Protein AF-A0A2S7L2X5-F1 (afdb_monomer)

Radius of gyration: 30.77 Å; Cα contacts (8 Å, |Δi|>4): 37; chains: 1; bounding box: 92×18×74 Å

Foldseek 3Di:
DVVVVVVVVVVVVVVVVVVVVVVVVLVVVCVVCVVLVHDSVRWDDFDCVDPFGNPPGDPVSVVVSVVVVVVVVVVVVVVVVVVVVVVVVVVPDPPPD

Structure (mmCIF, N/CA/C/O backbone):
data_AF-A0A2S7L2X5-F1
#
_entry.id   AF-A0A2S7L2X5-F1
#
loop_
_atom_site.group_PDB
_atom_site.id
_atom_site.type_symbol
_atom_site.label_atom_id
_atom_site.label_alt_id
_atom_site.label_comp_id
_atom_site.label_asym_id
_atom_site.label_entity_id
_atom_site.label_seq_id
_atom_site.pdbx_PDB_ins_code
_atom_site.Cartn_x
_atom_site.Cartn_y
_atom_site.Cartn_z
_atom_site.occupancy
_atom_site.B_iso_or_equiv
_atom_site.auth_seq_id
_atom_site.auth_comp_id
_atom_site.auth_asym_id
_atom_site.auth_atom_id
_atom_site.pdbx_PDB_model_num
ATOM 1 N N . MET A 1 1 ? -34.255 -12.675 32.735 1.00 71.56 1 MET A N 1
ATOM 2 C CA . MET A 1 1 ? -34.460 -11.337 32.143 1.00 71.56 1 MET A CA 1
ATOM 3 C C . MET A 1 1 ? -33.169 -10.528 32.233 1.00 71.56 1 MET A C 1
ATOM 5 O O . MET A 1 1 ? -32.482 -10.477 31.230 1.00 71.56 1 MET A O 1
ATOM 9 N N . LEU A 1 2 ? -32.706 -10.139 33.431 1.00 88.88 2 LEU A N 1
ATOM 10 C CA . LEU A 1 2 ? -31.481 -9.333 33.638 1.00 88.88 2 LEU A CA 1
ATOM 11 C C . LEU A 1 2 ? -30.188 -9.841 32.952 1.00 88.88 2 LEU A C 1
ATOM 13 O O . LEU A 1 2 ? -29.386 -9.052 32.458 1.00 88.88 2 LEU A O 1
ATOM 17 N N . ALA A 1 3 ? -29.967 -11.161 32.930 1.00 95.00 3 ALA A N 1
ATOM 18 C CA . ALA A 1 3 ? -28.787 -11.758 32.295 1.00 95.00 3 ALA A CA 1
ATOM 19 C C . ALA A 1 3 ? -28.819 -11.633 30.763 1.00 95.00 3 ALA A C 1
ATOM 21 O O . ALA A 1 3 ? -27.792 -11.363 30.147 1.00 95.00 3 ALA A O 1
ATOM 22 N N . LEU A 1 4 ? -30.007 -11.770 30.166 1.00 96.69 4 LEU A N 1
ATOM 23 C CA . LEU A 1 4 ? -30.196 -11.600 28.729 1.00 96.69 4 LEU A CA 1
ATOM 24 C C . LEU A 1 4 ? -30.042 -10.126 28.341 1.00 96.69 4 LEU A C 1
ATOM 26 O O . LEU A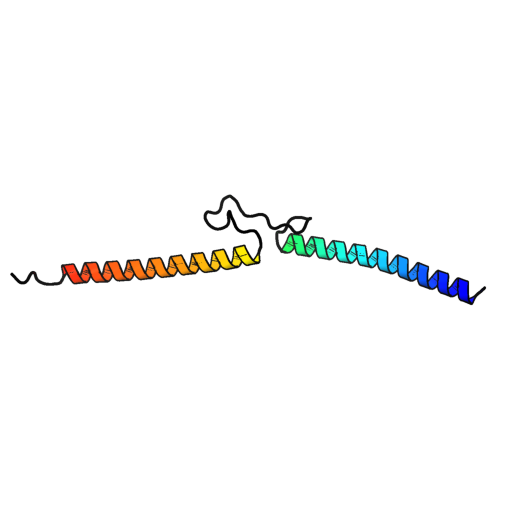 1 4 ? -29.347 -9.830 27.377 1.00 96.69 4 LEU A O 1
ATOM 30 N N . ASP A 1 5 ? -30.603 -9.209 29.133 1.00 96.94 5 ASP A N 1
ATOM 31 C CA . ASP A 1 5 ? -30.459 -7.763 28.913 1.00 96.94 5 ASP A CA 1
ATOM 32 C C . ASP A 1 5 ? -28.985 -7.332 28.970 1.00 96.94 5 ASP A C 1
ATOM 34 O O . ASP A 1 5 ? -28.512 -6.548 28.146 1.00 96.94 5 ASP A O 1
ATOM 38 N N . THR A 1 6 ? -28.228 -7.916 29.904 1.00 97.25 6 THR A N 1
ATOM 39 C CA . THR A 1 6 ? -26.781 -7.698 30.025 1.00 97.25 6 THR A CA 1
ATOM 40 C C . THR A 1 6 ? -26.041 -8.204 28.789 1.00 97.25 6 THR A C 1
ATOM 42 O O . THR A 1 6 ? -25.240 -7.471 28.215 1.00 97.25 6 THR A O 1
ATOM 45 N N . GLN A 1 7 ? -26.334 -9.426 28.334 1.00 97.75 7 GLN A N 1
ATOM 46 C CA . GLN A 1 7 ? -25.727 -9.987 27.122 1.00 97.75 7 GLN A CA 1
ATOM 47 C C . GLN A 1 7 ? -26.065 -9.168 25.871 1.00 97.75 7 GLN A C 1
ATOM 49 O O . GLN A 1 7 ? -25.189 -8.922 25.046 1.00 97.75 7 GLN A O 1
ATOM 54 N N . ILE A 1 8 ? -27.312 -8.707 25.741 1.00 97.56 8 ILE A N 1
ATOM 55 C CA . ILE A 1 8 ? -27.747 -7.844 24.637 1.00 97.56 8 ILE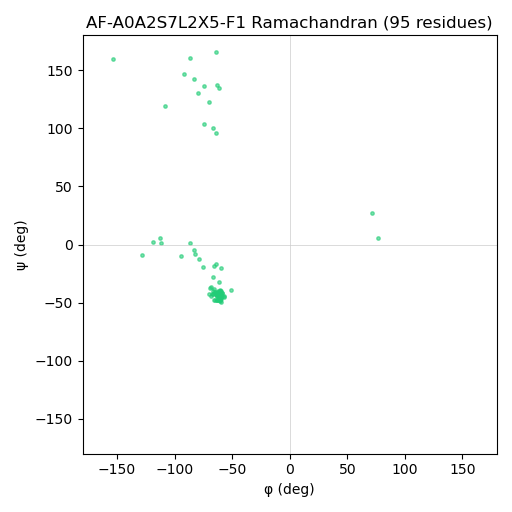 A CA 1
ATOM 56 C C . ILE A 1 8 ? -26.949 -6.543 24.639 1.00 97.56 8 ILE A C 1
ATOM 58 O O . ILE A 1 8 ? -26.440 -6.138 23.593 1.00 97.56 8 ILE A O 1
ATOM 62 N N . LYS A 1 9 ? -26.795 -5.907 25.805 1.00 97.25 9 LYS A N 1
ATOM 63 C CA . LYS A 1 9 ? -25.989 -4.692 25.928 1.00 97.25 9 LYS A CA 1
ATOM 64 C C . LYS A 1 9 ? -24.534 -4.945 25.540 1.00 97.25 9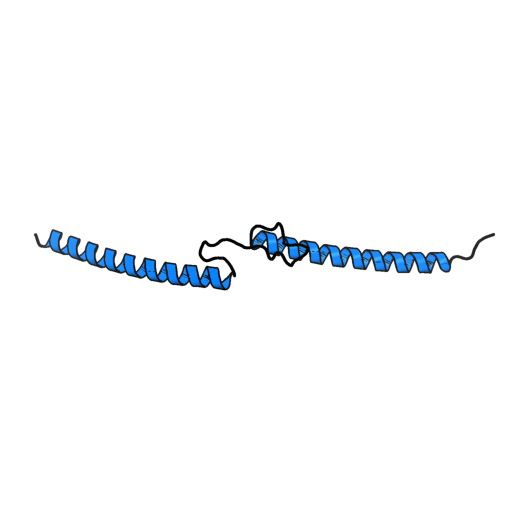 LYS A C 1
ATOM 66 O O . LYS A 1 9 ? -23.999 -4.207 24.722 1.00 97.25 9 LYS A O 1
ATOM 71 N N . THR A 1 10 ? -23.914 -6.004 26.057 1.00 98.31 10 THR A N 1
ATOM 72 C CA . THR A 1 10 ? -22.534 -6.366 25.703 1.00 98.31 10 THR A CA 1
ATOM 73 C C . THR A 1 10 ? -22.367 -6.580 24.201 1.00 98.31 10 THR A C 1
ATOM 75 O O . THR A 1 10 ? -21.426 -6.055 23.611 1.00 98.31 10 THR A O 1
ATOM 78 N N . ASN A 1 11 ? -23.290 -7.301 23.563 1.00 98.31 11 ASN A N 1
ATOM 79 C CA . ASN A 1 11 ? -23.241 -7.526 22.120 1.00 98.31 11 ASN A CA 1
ATOM 80 C C . ASN A 1 11 ? -23.431 -6.221 21.337 1.00 98.31 11 ASN A C 1
ATOM 82 O O . ASN A 1 11 ? -22.756 -6.007 20.335 1.00 98.31 11 ASN A O 1
ATOM 86 N N . THR A 1 12 ? -24.314 -5.337 21.806 1.00 98.69 12 THR A N 1
ATOM 87 C CA . THR A 1 12 ? -24.554 -4.021 21.196 1.00 98.69 12 THR A CA 1
ATOM 88 C C . THR A 1 12 ? -23.299 -3.152 21.259 1.00 98.69 12 THR A C 1
ATOM 90 O O . THR A 1 12 ? -22.877 -2.607 20.240 1.00 98.69 12 THR A O 1
ATOM 93 N N . ASP A 1 13 ? -22.664 -3.082 22.431 1.00 98.56 13 ASP A N 1
ATOM 94 C CA . ASP A 1 13 ? -21.422 -2.338 22.641 1.00 98.56 13 ASP A CA 1
ATOM 95 C C . ASP A 1 13 ? -20.296 -2.908 21.753 1.00 98.56 13 ASP A C 1
ATOM 97 O O . ASP A 1 13 ? -19.606 -2.157 21.065 1.00 98.56 13 ASP A O 1
ATOM 101 N N . ALA A 1 14 ? -20.166 -4.238 21.673 1.00 98.69 14 ALA A N 1
ATOM 102 C CA . ALA A 1 14 ? -19.177 -4.899 20.819 1.00 98.69 14 ALA A CA 1
ATOM 103 C C . ALA A 1 14 ? -19.391 -4.614 19.321 1.00 98.69 14 ALA A C 1
ATOM 105 O O . ALA A 1 14 ? -18.428 -4.380 18.591 1.00 98.69 14 ALA A O 1
ATOM 106 N N . ILE A 1 15 ? -20.643 -4.593 18.850 1.00 98.69 15 ILE A N 1
ATOM 107 C CA . ILE A 1 15 ? -20.972 -4.238 17.461 1.00 98.69 15 ILE A CA 1
ATOM 108 C C . ILE A 1 15 ? -20.568 -2.788 17.167 1.00 98.69 15 ILE A C 1
ATOM 110 O O . ILE A 1 15 ? -19.955 -2.523 16.131 1.00 98.69 15 ILE A O 1
ATOM 114 N N . ALA A 1 16 ? -20.864 -1.858 18.079 1.00 98.69 16 ALA A N 1
ATOM 115 C CA . ALA A 1 16 ? -20.487 -0.454 17.928 1.00 98.69 16 ALA A CA 1
ATOM 116 C C . ALA A 1 16 ? -18.958 -0.265 17.900 1.00 98.69 16 ALA A C 1
ATOM 118 O O . ALA A 1 16 ? -18.433 0.485 17.068 1.00 98.69 16 ALA A O 1
ATOM 119 N N . THR A 1 17 ? -18.229 -0.988 18.757 1.00 98.69 17 THR A N 1
ATOM 120 C CA . THR A 1 17 ? -16.762 -1.017 18.731 1.00 98.69 17 THR A CA 1
ATOM 121 C C . THR A 1 17 ? -16.243 -1.552 17.398 1.00 98.69 17 THR A C 1
ATOM 123 O O . THR A 1 17 ? -15.425 -0.888 16.767 1.00 98.69 17 THR A O 1
ATOM 126 N N . ASN A 1 18 ? -16.761 -2.684 16.915 1.00 98.62 18 ASN A N 1
ATOM 127 C CA . ASN A 1 18 ? -16.330 -3.273 15.644 1.00 98.62 18 ASN A CA 1
ATOM 128 C C . ASN A 1 18 ? -16.569 -2.333 14.451 1.00 98.62 18 ASN A C 1
ATOM 130 O O . ASN A 1 18 ? -15.711 -2.220 13.579 1.00 98.62 18 ASN A O 1
ATOM 134 N N . ALA A 1 19 ? -17.699 -1.620 14.417 1.00 98.69 19 ALA A N 1
ATOM 135 C CA . A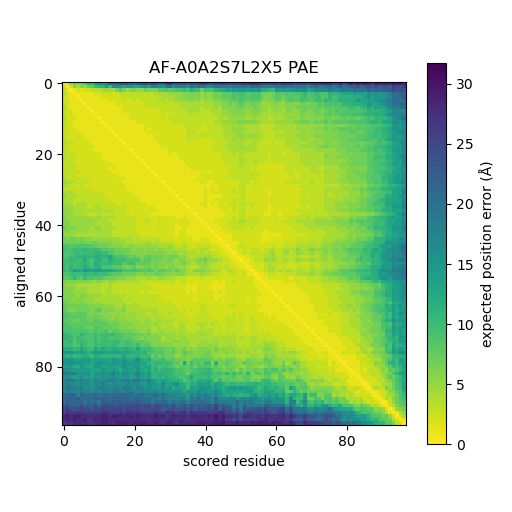LA A 1 19 ? -17.982 -0.633 13.372 1.00 98.69 19 ALA A CA 1
ATOM 136 C C . ALA A 1 19 ? -16.953 0.514 13.359 1.00 98.69 19 ALA A C 1
ATOM 138 O O . ALA A 1 19 ? -16.481 0.932 12.297 1.00 98.69 19 ALA A O 1
ATOM 139 N N . THR A 1 20 ? -16.562 0.983 14.546 1.00 98.62 20 THR A N 1
ATOM 140 C CA . THR A 1 20 ? -15.519 2.005 14.700 1.00 98.62 20 THR A CA 1
ATOM 141 C C . THR A 1 20 ? -14.164 1.470 14.238 1.00 98.62 20 THR A C 1
ATOM 143 O O . THR A 1 20 ? -13.505 2.105 13.417 1.00 98.62 20 THR A O 1
ATOM 146 N N . SER A 1 21 ? -13.777 0.269 14.682 1.00 98.75 21 SER A N 1
ATOM 147 C CA . SER A 1 21 ? -12.525 -0.376 14.275 1.00 98.75 21 SER A CA 1
ATOM 148 C C . SER A 1 21 ? -12.436 -0.585 12.765 1.00 98.75 21 SER A C 1
ATOM 150 O O . SER A 1 21 ? -11.397 -0.293 12.185 1.00 98.75 21 SER A O 1
ATOM 152 N N . ASN A 1 22 ? -13.518 -1.009 12.107 1.00 98.81 22 ASN A N 1
ATOM 153 C CA . ASN A 1 22 ? -13.545 -1.163 10.649 1.00 98.81 22 ASN A CA 1
ATOM 154 C C . ASN A 1 22 ? -13.285 0.166 9.923 1.00 98.81 22 ASN A C 1
ATOM 156 O O . ASN A 1 22 ? -12.560 0.194 8.933 1.00 98.81 22 ASN A O 1
ATOM 160 N N . THR A 1 23 ? -13.827 1.272 10.438 1.00 98.69 23 THR A N 1
ATOM 161 C CA . THR A 1 23 ? -13.602 2.613 9.872 1.00 98.69 23 THR A CA 1
ATOM 162 C C . THR A 1 23 ? -12.150 3.063 10.051 1.00 98.69 23 THR A C 1
ATOM 164 O O . THR A 1 23 ? -11.539 3.596 9.122 1.00 98.69 23 THR A O 1
ATOM 167 N N . SER A 1 24 ? -11.572 2.819 11.230 1.00 98.62 24 SER A N 1
ATOM 168 C CA . SER A 1 24 ? -10.158 3.104 11.497 1.00 98.62 24 SER A CA 1
ATOM 169 C C . SER A 1 24 ? -9.231 2.266 10.616 1.00 98.62 24 SER A C 1
ATOM 171 O O . SER A 1 24 ? -8.301 2.817 10.036 1.00 98.62 24 SER A O 1
ATOM 173 N N . ILE A 1 25 ? -9.518 0.969 10.458 1.00 98.69 25 ILE A N 1
ATOM 174 C CA . ILE A 1 25 ? -8.754 0.076 9.578 1.00 98.69 25 ILE A CA 1
ATOM 175 C C . ILE A 1 25 ? -8.824 0.572 8.138 1.00 98.69 25 ILE A C 1
ATOM 177 O O . ILE A 1 25 ? -7.786 0.664 7.499 1.00 98.69 25 ILE A O 1
ATOM 181 N N . GLN A 1 26 ? -10.005 0.945 7.633 1.00 98.50 26 GLN A N 1
ATOM 182 C CA . GLN A 1 26 ? -10.121 1.462 6.267 1.00 98.50 26 GLN A CA 1
ATOM 183 C C . GLN A 1 26 ? -9.299 2.743 6.070 1.00 98.50 26 GLN A C 1
ATOM 185 O O . GLN A 1 26 ? -8.596 2.869 5.075 1.00 98.50 26 GLN A O 1
ATOM 190 N N . THR A 1 27 ? -9.312 3.647 7.054 1.00 98.50 27 THR A N 1
ATOM 191 C CA . THR A 1 27 ? -8.488 4.867 7.028 1.00 98.50 27 THR A CA 1
ATOM 192 C C . THR A 1 27 ? -6.993 4.541 6.946 1.00 98.50 27 THR A C 1
ATOM 194 O O . THR A 1 27 ? -6.261 5.157 6.173 1.00 98.50 27 THR A O 1
ATOM 197 N N . GLU A 1 28 ? -6.521 3.566 7.726 1.00 98.62 28 GLU A N 1
ATOM 198 C CA . GLU A 1 28 ? -5.121 3.127 7.697 1.00 98.62 28 GLU A CA 1
ATOM 199 C C . GLU A 1 28 ? -4.762 2.410 6.386 1.00 98.62 28 GLU A C 1
ATOM 201 O O . GLU A 1 28 ? -3.659 2.588 5.859 1.00 98.62 28 GLU A O 1
ATOM 206 N N . LEU A 1 29 ? -5.695 1.635 5.829 1.00 98.56 29 LEU A N 1
ATOM 207 C CA . LEU A 1 29 ? -5.536 0.925 4.561 1.00 98.56 29 LEU A CA 1
ATOM 208 C C . LEU A 1 29 ? -5.388 1.920 3.403 1.00 98.56 29 LEU A C 1
ATOM 210 O O . LEU A 1 29 ? -4.421 1.827 2.646 1.00 98.56 29 LEU A O 1
ATOM 214 N N . ASP A 1 30 ? -6.259 2.930 3.345 1.00 98.50 30 ASP A N 1
ATOM 215 C CA . ASP A 1 30 ? -6.206 4.015 2.359 1.00 98.50 30 ASP A CA 1
ATOM 216 C C . ASP A 1 30 ? -4.901 4.820 2.485 1.00 98.50 30 ASP A C 1
ATOM 218 O O . ASP A 1 30 ? -4.246 5.140 1.485 1.00 98.50 30 ASP A O 1
ATOM 222 N N . ALA A 1 31 ? -4.483 5.121 3.721 1.00 98.62 31 ALA A N 1
ATOM 223 C CA . ALA A 1 31 ? -3.230 5.820 3.994 1.00 98.62 31 ALA A CA 1
ATOM 224 C C . ALA A 1 31 ? -2.011 5.000 3.544 1.00 98.62 31 ALA A C 1
ATOM 226 O O . ALA A 1 31 ? -1.090 5.543 2.932 1.00 98.62 31 ALA A O 1
ATOM 227 N N . THR A 1 32 ? -2.018 3.689 3.793 1.00 98.38 32 THR A N 1
ATOM 228 C CA . THR A 1 32 ? -0.938 2.782 3.385 1.00 98.38 32 THR A CA 1
ATOM 229 C C . THR A 1 32 ? -0.884 2.622 1.866 1.00 98.38 32 THR A C 1
ATOM 231 O O 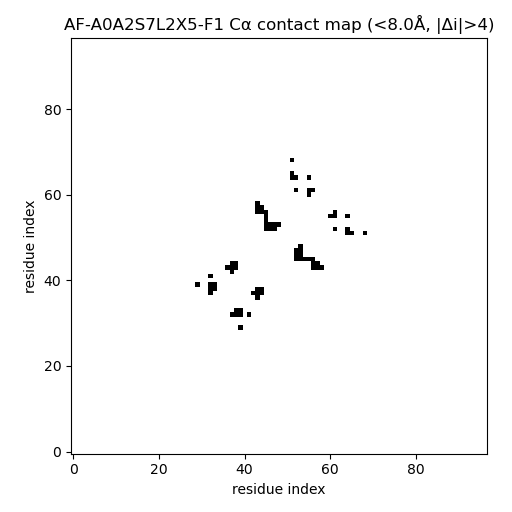. THR A 1 32 ? 0.197 2.714 1.286 1.00 98.38 32 THR A O 1
ATOM 234 N N . GLN A 1 33 ? -2.029 2.438 1.199 1.00 98.56 33 GLN A N 1
ATOM 235 C CA . GLN A 1 33 ? -2.116 2.364 -0.265 1.00 98.56 33 GLN A CA 1
ATOM 236 C C . GLN A 1 33 ? -1.610 3.654 -0.917 1.00 98.56 33 GLN A C 1
ATOM 238 O O . GLN A 1 33 ? -0.762 3.596 -1.808 1.00 98.56 33 GLN A O 1
ATOM 243 N N . THR A 1 34 ? -2.050 4.813 -0.413 1.00 97.75 34 THR A N 1
ATOM 244 C CA . THR A 1 34 ? -1.590 6.129 -0.879 1.00 97.75 34 THR A CA 1
ATOM 245 C C . THR A 1 34 ? -0.087 6.298 -0.661 1.00 97.75 34 THR A C 1
ATOM 247 O O . THR A 1 34 ? 0.629 6.689 -1.581 1.00 97.75 34 THR A O 1
ATOM 250 N N . GLY A 1 35 ? 0.416 5.961 0.532 1.00 98.00 35 GLY A N 1
ATOM 251 C CA . GLY A 1 35 ? 1.842 6.037 0.856 1.00 98.00 35 GLY A CA 1
ATOM 252 C C . GLY A 1 35 ? 2.711 5.124 -0.015 1.00 98.00 35 GLY A C 1
ATOM 253 O O . GLY A 1 35 ? 3.836 5.484 -0.354 1.00 98.00 35 GLY A O 1
ATOM 254 N N . ALA A 1 36 ? 2.180 3.972 -0.429 1.00 97.75 36 ALA A N 1
ATOM 255 C CA . ALA A 1 36 ? 2.834 3.044 -1.348 1.00 97.75 36 ALA A CA 1
ATOM 256 C C . ALA A 1 36 ? 2.679 3.426 -2.836 1.00 97.75 36 ALA A C 1
ATOM 258 O O . ALA A 1 36 ? 3.311 2.804 -3.692 1.00 97.75 36 ALA A O 1
ATOM 259 N N . GLY A 1 37 ? 1.848 4.424 -3.157 1.00 96.75 37 GLY A N 1
ATOM 260 C CA . GLY A 1 37 ? 1.536 4.825 -4.530 1.00 96.75 37 GLY A CA 1
ATOM 261 C C . GLY A 1 37 ? 0.659 3.823 -5.292 1.00 96.75 37 GLY A C 1
ATOM 262 O O . GLY A 1 37 ? 0.767 3.725 -6.515 1.00 96.75 37 GLY A O 1
ATOM 263 N N . LEU A 1 38 ? -0.168 3.050 -4.585 1.00 97.75 38 LEU A N 1
ATOM 264 C CA . LEU A 1 38 ? -1.149 2.135 -5.169 1.00 97.75 38 LEU A CA 1
ATOM 265 C C . LEU A 1 38 ? -2.467 2.860 -5.472 1.00 97.75 38 LEU A C 1
ATOM 267 O O . LEU A 1 38 ? -2.757 3.917 -4.911 1.00 97.75 38 LEU A O 1
ATOM 271 N N . GLY A 1 39 ? -3.278 2.272 -6.352 1.00 96.88 39 GLY A N 1
ATOM 272 C CA . GLY A 1 39 ? -4.679 2.657 -6.506 1.00 96.88 39 GLY A CA 1
ATOM 273 C C . GLY A 1 39 ? -5.491 2.382 -5.236 1.00 96.88 39 GLY A C 1
ATOM 274 O O . GLY A 1 39 ? -5.060 1.639 -4.352 1.00 96.88 39 GLY A O 1
ATOM 275 N N . THR A 1 40 ? -6.694 2.950 -5.157 1.00 95.19 40 THR A N 1
ATOM 276 C CA . THR A 1 40 ? -7.644 2.721 -4.047 1.00 95.19 40 THR A CA 1
ATOM 277 C C . THR A 1 40 ? -8.154 1.277 -3.979 1.00 95.19 40 THR A C 1
ATOM 279 O O . THR A 1 40 ? -8.642 0.820 -2.953 1.00 95.19 40 THR A O 1
ATOM 282 N N . ASP A 1 41 ? -8.021 0.529 -5.070 1.00 95.75 41 ASP A N 1
ATOM 283 C CA . ASP A 1 41 ? -8.254 -0.913 -5.155 1.00 95.75 41 ASP A CA 1
ATOM 284 C C . ASP A 1 41 ? -7.011 -1.742 -4.772 1.00 95.75 41 ASP A C 1
ATOM 286 O O . ASP A 1 41 ? -7.030 -2.971 -4.832 1.00 95.75 41 ASP A O 1
ATOM 290 N N . GLY A 1 42 ? -5.916 -1.082 -4.387 1.00 97.31 42 GLY A N 1
ATOM 291 C CA . GLY A 1 42 ? -4.621 -1.695 -4.115 1.00 97.31 42 GLY A CA 1
ATOM 292 C C . GLY A 1 42 ? -3.830 -2.072 -5.371 1.00 97.31 42 GLY A C 1
ATOM 293 O O . GLY A 1 42 ? -2.767 -2.686 -5.247 1.00 97.31 42 GLY A O 1
ATOM 294 N N . ALA A 1 43 ? -4.301 -1.728 -6.575 1.00 96.88 43 ALA A N 1
ATOM 295 C CA . ALA A 1 43 ? -3.618 -2.090 -7.808 1.00 96.88 43 ALA A CA 1
ATOM 296 C C . ALA A 1 43 ? -2.362 -1.238 -8.034 1.00 96.88 43 ALA A C 1
ATOM 298 O O . ALA A 1 43 ? -2.353 -0.013 -7.893 1.00 96.88 43 ALA A O 1
ATOM 299 N N . TYR A 1 44 ? -1.284 -1.899 -8.450 1.00 97.19 44 TYR A N 1
ATOM 300 C CA . TYR A 1 44 ? -0.102 -1.225 -8.969 1.00 97.19 44 TYR A CA 1
ATOM 301 C C . TYR A 1 44 ? -0.339 -0.813 -10.426 1.00 97.19 44 TYR A C 1
ATOM 303 O O . TYR A 1 44 ? -0.710 -1.645 -11.254 1.00 97.19 44 TYR A O 1
ATOM 311 N N . THR A 1 45 ? -0.052 0.445 -10.760 1.00 95.31 45 THR A N 1
ATOM 312 C CA . THR A 1 45 ? -0.081 0.934 -12.145 1.00 95.31 45 THR A CA 1
ATOM 313 C C . THR A 1 45 ? 1.338 1.190 -12.637 1.00 95.31 45 THR A C 1
ATOM 315 O O . THR A 1 45 ? 2.059 2.029 -12.097 1.00 95.31 45 THR A O 1
ATOM 318 N N . ALA A 1 46 ? 1.743 0.477 -13.688 1.00 95.00 46 ALA A N 1
ATOM 319 C CA . ALA A 1 46 ? 3.035 0.692 -14.325 1.00 95.00 46 ALA A CA 1
ATOM 320 C C . ALA A 1 46 ? 3.131 2.100 -14.927 1.00 95.00 46 ALA A C 1
ATOM 322 O O . ALA A 1 46 ? 2.221 2.568 -15.612 1.00 95.00 46 ALA A O 1
ATOM 323 N N . ASN A 1 47 ? 4.276 2.760 -14.740 1.00 90.81 47 ASN A N 1
ATOM 324 C CA . ASN A 1 47 ? 4.540 4.029 -15.410 1.00 90.81 47 ASN A CA 1
ATOM 325 C C . ASN A 1 47 ? 4.869 3.782 -16.893 1.00 90.81 47 ASN A C 1
ATOM 327 O O . ASN A 1 47 ? 5.986 3.374 -17.240 1.00 90.81 47 ASN A O 1
ATOM 331 N N . GLY A 1 48 ? 3.889 4.063 -17.757 1.00 91.44 48 GLY A N 1
ATOM 332 C CA . GLY A 1 48 ? 3.975 3.878 -19.207 1.00 91.44 48 GLY A CA 1
ATOM 333 C C . GLY A 1 48 ? 5.018 4.749 -19.915 1.00 91.44 48 GLY A C 1
ATOM 334 O O . GLY A 1 48 ? 5.418 4.424 -21.027 1.00 91.44 48 GLY A O 1
ATOM 335 N N . SER A 1 49 ? 5.511 5.811 -19.273 1.00 91.88 49 SER A N 1
ATOM 336 C CA . SER A 1 49 ? 6.558 6.683 -19.825 1.00 91.88 49 SER A CA 1
ATOM 337 C C . SER A 1 49 ? 7.973 6.141 -19.603 1.00 91.88 49 SER A C 1
ATOM 339 O O . SER A 1 49 ? 8.947 6.741 -20.057 1.00 91.88 49 SER A O 1
ATOM 341 N N . THR A 1 50 ? 8.125 5.033 -18.872 1.00 91.00 50 THR A N 1
ATOM 342 C CA . THR A 1 50 ? 9.435 4.421 -18.622 1.00 91.00 50 THR A CA 1
ATOM 343 C C . THR A 1 50 ? 9.765 3.369 -19.677 1.00 91.00 50 THR A C 1
ATOM 345 O O . THR A 1 50 ? 8.909 2.616 -20.115 1.00 91.00 50 THR A O 1
ATOM 348 N N . ASN A 1 51 ? 11.042 3.225 -20.029 1.00 88.56 51 ASN A N 1
ATOM 349 C CA . ASN A 1 51 ? 11.461 2.200 -20.996 1.00 88.56 51 ASN A CA 1
ATOM 350 C C . ASN A 1 51 ? 11.558 0.786 -20.397 1.00 88.56 51 ASN A C 1
ATOM 352 O O . ASN A 1 51 ? 11.746 -0.179 -21.134 1.00 88.56 51 ASN A O 1
ATOM 356 N N . TYR A 1 52 ? 11.522 0.660 -19.066 1.00 87.81 52 TYR A N 1
ATOM 357 C CA . TYR A 1 52 ? 11.909 -0.572 -18.368 1.00 87.81 52 TYR A CA 1
ATOM 358 C C . TYR A 1 52 ? 10.873 -1.092 -17.371 1.00 87.81 52 TYR A C 1
ATOM 360 O O . TYR A 1 52 ? 11.049 -2.211 -16.889 1.00 87.81 52 TYR A O 1
ATOM 368 N N . LEU A 1 53 ? 9.818 -0.322 -17.067 1.00 92.19 53 LEU A N 1
ATOM 369 C CA . LEU A 1 53 ? 8.749 -0.755 -16.164 1.00 92.19 53 LEU A CA 1
ATOM 370 C C . LEU A 1 53 ? 7.400 -0.980 -16.855 1.00 92.19 53 LEU A C 1
ATOM 372 O O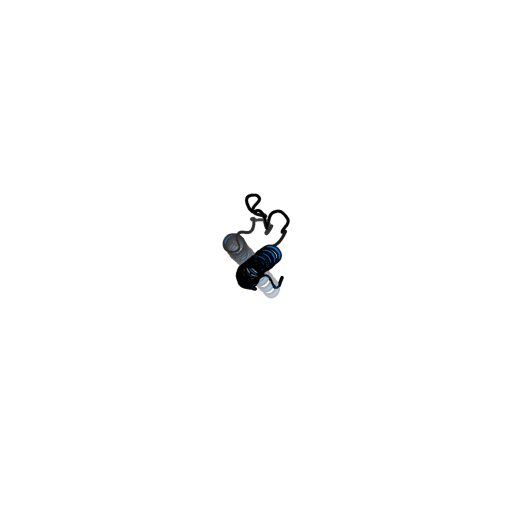 . LEU A 1 53 ? 6.446 -1.334 -16.180 1.00 92.19 53 LEU A O 1
ATOM 376 N N . THR A 1 54 ? 7.278 -0.804 -18.170 1.00 90.00 54 THR A N 1
ATOM 377 C CA . THR A 1 54 ? 5.975 -0.865 -18.869 1.00 90.00 54 THR A CA 1
ATOM 378 C C . THR A 1 54 ? 5.235 -2.195 -18.726 1.00 90.00 54 THR A C 1
ATOM 380 O O . THR A 1 54 ? 4.025 -2.232 -18.914 1.00 90.00 54 THR A O 1
ATOM 383 N N . THR A 1 55 ? 5.936 -3.277 -18.380 1.00 89.88 55 THR A N 1
ATOM 384 C CA . THR A 1 55 ? 5.364 -4.622 -18.220 1.00 89.88 55 THR A CA 1
ATOM 385 C C . THR A 1 55 ? 5.371 -5.125 -16.774 1.00 89.88 55 THR A C 1
ATOM 387 O O . THR A 1 55 ? 5.081 -6.299 -16.546 1.00 89.88 55 THR A O 1
ATOM 390 N N . VAL A 1 56 ? 5.765 -4.304 -15.793 1.00 95.31 56 VAL A N 1
ATOM 391 C CA . VAL A 1 56 ? 5.790 -4.735 -14.386 1.00 95.31 56 VAL A CA 1
ATOM 392 C C . VAL A 1 56 ? 4.403 -4.585 -13.767 1.00 95.31 56 VAL A C 1
ATOM 394 O O . VAL A 1 56 ? 3.684 -3.637 -14.056 1.00 95.31 56 VAL A O 1
ATOM 397 N N . THR A 1 57 ? 4.020 -5.531 -12.916 1.00 95.50 57 THR A N 1
ATOM 398 C CA . THR A 1 57 ? 2.648 -5.643 -12.389 1.00 95.50 57 THR A CA 1
ATOM 399 C C . THR A 1 57 ? 2.567 -5.495 -10.870 1.00 95.50 57 THR A C 1
ATOM 401 O O . THR A 1 57 ? 1.492 -5.625 -10.294 1.00 95.50 57 THR A O 1
ATOM 404 N N . SER A 1 58 ? 3.693 -5.239 -10.198 1.00 96.75 58 SER A N 1
ATOM 405 C CA . SER A 1 58 ? 3.754 -5.070 -8.744 1.00 96.75 58 SER A CA 1
ATOM 406 C C . SER A 1 58 ? 4.926 -4.187 -8.323 1.00 96.75 58 SER A C 1
ATOM 408 O O . SER A 1 58 ? 5.919 -4.077 -9.049 1.00 96.75 58 SER A O 1
ATOM 410 N N . LEU A 1 59 ? 4.847 -3.623 -7.112 1.00 96.50 59 LEU A N 1
ATOM 411 C CA . LEU A 1 59 ? 5.932 -2.845 -6.500 1.00 96.50 59 LEU A CA 1
ATOM 412 C C . LEU A 1 59 ? 7.233 -3.655 -6.399 1.00 96.50 59 LEU A C 1
ATOM 414 O O . LEU A 1 59 ? 8.294 -3.168 -6.778 1.00 96.50 59 LEU A O 1
ATOM 418 N N . THR A 1 60 ? 7.155 -4.921 -5.976 1.00 97.00 60 THR A N 1
ATOM 419 C CA . THR A 1 60 ? 8.324 -5.813 -5.904 1.00 97.00 60 THR A CA 1
ATOM 420 C C . THR A 1 60 ? 8.928 -6.071 -7.281 1.00 97.00 60 THR A C 1
ATOM 422 O O . THR A 1 60 ? 10.147 -6.056 -7.439 1.00 97.00 60 THR A O 1
ATOM 425 N N . SER A 1 61 ? 8.093 -6.289 -8.303 1.00 95.62 61 SER A N 1
ATOM 426 C CA . SER A 1 61 ? 8.586 -6.481 -9.669 1.00 95.62 61 SER A CA 1
ATOM 427 C C . SER A 1 61 ? 9.260 -5.214 -10.196 1.00 95.62 61 SER A C 1
ATOM 429 O O . SER A 1 61 ? 10.329 -5.307 -10.802 1.00 95.62 61 SER A O 1
ATOM 431 N N . ALA A 1 62 ? 8.692 -4.037 -9.917 1.00 96.19 62 ALA A N 1
ATOM 432 C CA . ALA A 1 62 ? 9.282 -2.753 -10.278 1.00 96.19 62 ALA A CA 1
ATOM 433 C C . ALA A 1 62 ? 10.658 -2.547 -9.621 1.00 96.19 62 ALA A C 1
ATOM 435 O O . ALA A 1 62 ? 11.616 -2.209 -10.318 1.00 96.19 62 ALA A O 1
ATOM 436 N N . ASP A 1 63 ? 10.782 -2.818 -8.319 1.00 95.69 63 ASP A N 1
ATOM 437 C CA . ASP A 1 63 ? 12.048 -2.723 -7.580 1.00 95.69 63 ASP A CA 1
ATOM 438 C C . ASP A 1 63 ? 13.129 -3.650 -8.168 1.00 95.69 63 ASP A C 1
ATOM 440 O O . ASP A 1 63 ? 14.218 -3.211 -8.553 1.00 95.69 63 ASP A O 1
ATOM 444 N N . VAL A 1 64 ? 12.793 -4.927 -8.387 1.00 95.38 64 VAL A N 1
ATOM 445 C CA . VAL A 1 64 ? 13.705 -5.901 -9.009 1.00 95.38 64 VAL A CA 1
ATOM 446 C C . VAL A 1 64 ? 14.130 -5.464 -10.417 1.00 95.38 64 VAL A C 1
ATOM 448 O O . VAL A 1 64 ? 15.302 -5.608 -10.788 1.00 95.38 64 VAL A O 1
ATOM 451 N N . HIS A 1 65 ? 13.209 -4.913 -11.214 1.00 95.06 65 HIS A N 1
ATOM 452 C CA . HIS A 1 65 ? 13.508 -4.423 -12.561 1.00 95.06 65 HIS A CA 1
ATOM 453 C C . HIS A 1 65 ? 14.488 -3.252 -12.542 1.00 95.06 65 HIS A C 1
ATOM 455 O O . HIS A 1 65 ? 15.451 -3.255 -13.320 1.00 95.06 65 HIS A O 1
ATOM 461 N N . TRP A 1 66 ? 14.296 -2.295 -11.634 1.00 94.25 66 TRP A N 1
ATOM 462 C CA . TRP A 1 66 ? 15.219 -1.180 -11.454 1.00 94.25 66 TRP A CA 1
ATOM 463 C C . TRP A 1 66 ? 16.611 -1.652 -11.045 1.00 94.25 66 TRP A C 1
ATOM 465 O O . TRP A 1 66 ? 17.597 -1.276 -11.683 1.00 94.25 66 TRP A O 1
ATOM 475 N N . ILE A 1 67 ? 16.707 -2.546 -10.059 1.00 95.56 67 ILE A N 1
ATOM 476 C CA . ILE A 1 67 ? 17.988 -3.105 -9.609 1.00 95.56 67 ILE A CA 1
ATOM 477 C C . ILE A 1 67 ? 18.699 -3.826 -10.761 1.00 95.56 67 ILE A C 1
ATOM 479 O O . ILE A 1 67 ? 19.898 -3.625 -10.989 1.00 95.56 67 ILE A O 1
ATOM 483 N N . ARG A 1 68 ? 17.971 -4.648 -11.529 1.00 95.12 68 ARG A N 1
ATOM 484 C CA . ARG A 1 68 ? 18.519 -5.358 -12.692 1.00 95.12 68 ARG A CA 1
ATOM 485 C C . ARG A 1 68 ? 19.039 -4.384 -13.742 1.00 95.12 68 ARG A C 1
ATOM 487 O O . ARG A 1 68 ? 20.135 -4.592 -14.268 1.00 95.12 68 ARG A O 1
ATOM 494 N N . LYS A 1 69 ? 18.285 -3.324 -14.047 1.00 93.81 69 LYS A N 1
ATOM 495 C CA . LYS A 1 69 ? 18.695 -2.350 -15.059 1.00 93.81 69 LYS A CA 1
ATOM 496 C C . LYS A 1 69 ? 19.932 -1.571 -14.624 1.00 93.81 69 LYS A C 1
ATOM 498 O O . LYS A 1 69 ? 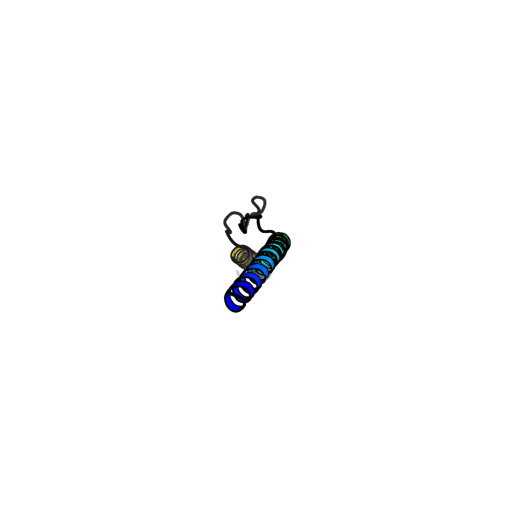20.863 -1.438 -15.418 1.00 93.81 69 LYS A O 1
ATOM 503 N N . SER A 1 70 ? 19.986 -1.146 -13.366 1.00 94.81 70 SER A N 1
ATOM 504 C CA . SER A 1 70 ? 21.152 -0.478 -12.782 1.00 94.81 70 SER A CA 1
ATOM 505 C C . SER A 1 70 ? 22.407 -1.353 -12.859 1.00 94.81 70 SER A C 1
ATOM 507 O O . SER A 1 70 ? 23.458 -0.897 -13.308 1.00 94.81 70 SER A O 1
ATOM 509 N N . LYS A 1 71 ? 22.296 -2.649 -12.531 1.00 95.81 71 LYS A N 1
ATOM 510 C CA . LYS A 1 71 ? 23.403 -3.611 -12.682 1.00 95.81 71 LYS A CA 1
ATOM 511 C C . LYS A 1 71 ? 23.838 -3.779 -14.140 1.00 95.81 71 LYS A C 1
ATOM 513 O O . LYS A 1 71 ? 25.035 -3.792 -14.417 1.00 95.81 71 LYS A O 1
ATOM 518 N N . GLN A 1 72 ? 22.890 -3.869 -15.073 1.00 94.50 72 GLN A N 1
ATOM 519 C CA . GLN A 1 72 ? 23.194 -3.984 -16.502 1.00 94.50 72 GLN A CA 1
ATOM 520 C C . GLN A 1 72 ? 23.980 -2.769 -17.018 1.00 94.50 72 GLN A C 1
ATOM 522 O O . GLN A 1 72 ? 24.937 -2.938 -17.771 1.00 94.50 72 GLN A O 1
ATOM 527 N N . ILE A 1 73 ? 23.609 -1.556 -16.594 1.00 93.56 73 ILE A N 1
ATOM 528 C CA . ILE A 1 73 ? 24.320 -0.322 -16.963 1.00 93.56 73 ILE A CA 1
ATOM 529 C C . ILE A 1 73 ? 25.769 -0.369 -16.461 1.00 93.56 73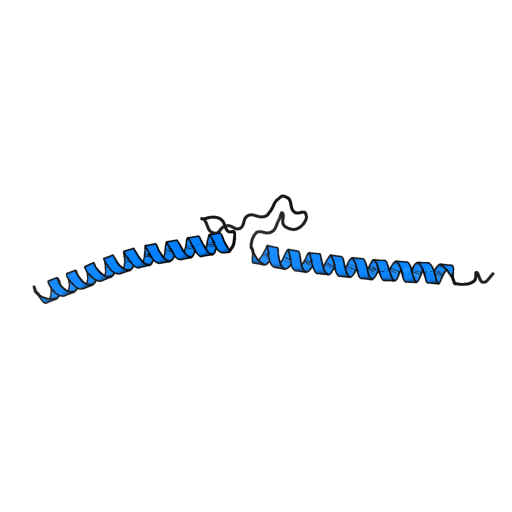 ILE A C 1
ATOM 531 O O 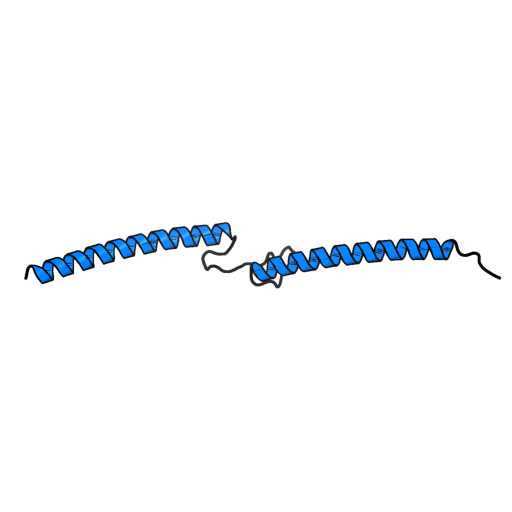. ILE A 1 73 ? 26.691 -0.116 -17.235 1.00 93.56 73 ILE A O 1
ATOM 535 N N . LEU A 1 74 ? 25.992 -0.771 -15.205 1.00 94.75 74 LEU A N 1
ATOM 536 C CA . LEU A 1 74 ? 27.343 -0.912 -14.645 1.00 94.75 74 LEU A CA 1
ATOM 537 C C . LEU A 1 74 ? 28.192 -1.935 -15.415 1.00 94.75 74 LEU A C 1
ATOM 539 O O . LEU A 1 74 ? 29.360 -1.675 -15.714 1.00 94.75 74 LEU A O 1
ATOM 543 N N . MET A 1 75 ? 27.605 -3.080 -15.773 1.00 93.62 75 MET A N 1
ATOM 544 C CA . MET A 1 75 ? 28.279 -4.103 -16.578 1.00 93.62 75 MET A CA 1
ATOM 545 C C . MET A 1 75 ? 28.674 -3.566 -17.958 1.00 93.62 75 MET A C 1
ATOM 547 O O . MET A 1 75 ? 29.815 -3.759 -18.383 1.00 93.62 75 MET A O 1
ATOM 551 N N . TYR A 1 76 ? 27.769 -2.844 -18.626 1.00 94.06 76 TYR A N 1
ATOM 552 C CA . TYR A 1 76 ? 28.027 -2.250 -19.937 1.00 94.06 76 TYR A CA 1
ATOM 553 C C . TYR A 1 76 ? 29.151 -1.203 -19.887 1.00 94.06 76 TYR A C 1
ATOM 555 O O . TYR A 1 76 ? 30.066 -1.235 -20.711 1.00 94.06 76 TYR A O 1
ATOM 563 N N . CYS A 1 77 ? 29.154 -0.328 -18.877 1.00 93.12 77 CYS A N 1
ATOM 564 C CA . CYS A 1 77 ? 30.223 0.655 -18.676 1.00 93.12 77 CYS A CA 1
ATOM 565 C C . CYS A 1 77 ? 31.593 -0.006 -18.458 1.00 93.12 77 CYS A C 1
ATOM 567 O O . CYS A 1 77 ? 32.587 0.409 -19.057 1.00 93.12 77 CYS A O 1
ATOM 569 N N . ASN A 1 78 ? 31.655 -1.066 -17.644 1.00 93.31 78 ASN A N 1
ATOM 570 C CA . ASN A 1 78 ? 32.893 -1.817 -17.419 1.00 93.31 78 ASN A CA 1
ATOM 571 C C . ASN A 1 78 ? 33.400 -2.454 -18.724 1.00 93.31 78 ASN A C 1
ATOM 573 O O . ASN A 1 78 ? 34.581 -2.356 -19.060 1.00 93.31 78 ASN A O 1
ATOM 577 N N . GLN A 1 79 ? 32.497 -3.043 -19.509 1.00 94.31 79 GLN A N 1
ATOM 578 C CA . GLN A 1 79 ? 32.848 -3.619 -20.801 1.00 94.31 79 GLN A CA 1
ATOM 579 C C . GLN A 1 79 ? 33.390 -2.559 -21.771 1.00 94.31 79 GLN A C 1
ATOM 581 O O . GLN A 1 79 ? 34.428 -2.788 -22.387 1.00 94.31 79 GLN A O 1
ATOM 586 N N . CYS A 1 80 ? 32.765 -1.382 -21.845 1.00 89.06 80 CYS A N 1
ATOM 587 C CA . CYS A 1 80 ? 33.234 -0.264 -22.670 1.00 89.06 80 CYS A CA 1
ATOM 588 C C . CYS A 1 80 ? 34.651 0.203 -22.278 1.00 89.06 80 CYS A C 1
ATOM 590 O O . CYS A 1 80 ? 35.519 0.357 -23.139 1.00 89.06 80 CYS A O 1
ATOM 592 N N . SER A 1 81 ? 34.933 0.321 -20.974 1.00 92.88 81 SER A N 1
ATOM 593 C CA . SER A 1 81 ? 36.274 0.655 -20.467 1.00 92.88 81 SER A CA 1
ATOM 594 C C . SER A 1 81 ? 37.327 -0.371 -20.900 1.00 92.88 81 SER A C 1
ATOM 596 O O . SER A 1 81 ? 38.390 -0.004 -21.410 1.00 92.88 81 SER A O 1
ATOM 598 N N . LYS A 1 82 ? 37.013 -1.670 -20.795 1.00 89.81 82 LYS A N 1
ATOM 599 C CA . LYS A 1 82 ? 37.902 -2.738 -21.275 1.00 89.81 82 LYS A CA 1
ATOM 600 C C . LYS A 1 82 ? 38.165 -2.621 -22.776 1.00 89.81 82 LYS A C 1
ATOM 602 O O . LYS A 1 82 ? 39.317 -2.726 -23.184 1.00 89.81 82 LYS A O 1
ATOM 607 N N . GLN A 1 83 ? 37.140 -2.354 -23.589 1.00 86.94 83 GLN A N 1
ATOM 608 C CA . GLN A 1 83 ? 37.301 -2.186 -25.041 1.00 86.94 83 GLN A CA 1
ATOM 609 C C . GLN A 1 83 ? 38.231 -1.017 -25.392 1.00 86.94 83 GLN A C 1
ATOM 611 O O . GLN A 1 83 ? 39.118 -1.170 -26.231 1.00 86.94 83 GLN A O 1
ATOM 616 N N . HIS A 1 84 ? 38.100 0.125 -24.710 1.00 87.56 84 HIS A N 1
ATOM 617 C CA . HIS A 1 84 ? 39.026 1.250 -24.879 1.00 87.56 84 HIS A CA 1
ATOM 618 C C . HIS A 1 84 ? 40.473 0.862 -24.536 1.00 87.56 84 HIS A C 1
ATOM 620 O O . HIS A 1 84 ? 41.396 1.191 -25.282 1.00 87.56 84 HIS A O 1
ATOM 626 N N . GLN A 1 85 ? 40.685 0.116 -23.447 1.00 84.12 85 GLN A N 1
ATOM 627 C CA . GLN A 1 85 ? 42.019 -0.361 -23.074 1.00 84.12 85 GLN A CA 1
ATOM 628 C C . GLN A 1 85 ? 42.599 -1.354 -24.089 1.00 84.12 85 GLN A C 1
ATOM 630 O O . GLN A 1 85 ? 43.788 -1.270 -24.399 1.00 84.12 85 GLN A O 1
ATOM 635 N N . TYR A 1 86 ? 41.794 -2.288 -24.607 1.00 81.75 86 TYR A N 1
ATOM 636 C CA . TYR A 1 86 ? 42.231 -3.223 -25.646 1.00 81.75 86 TYR A CA 1
ATOM 637 C C . TYR A 1 86 ? 42.595 -2.487 -26.939 1.00 81.75 86 TYR A C 1
ATOM 639 O O . TYR A 1 86 ? 43.690 -2.693 -27.454 1.00 81.75 86 TYR A O 1
ATOM 647 N N . SER A 1 87 ? 41.740 -1.571 -27.404 1.00 84.19 87 SER A N 1
ATOM 648 C CA . SER A 1 87 ? 41.977 -0.764 -28.611 1.00 84.19 87 SER A CA 1
ATOM 649 C C . SER A 1 87 ? 43.257 0.075 -28.516 1.00 84.19 87 SER A C 1
ATOM 651 O O . SER A 1 87 ? 44.054 0.121 -29.457 1.00 84.19 87 SER A O 1
ATOM 653 N N . ASN A 1 88 ? 43.515 0.690 -27.356 1.00 79.81 88 ASN A N 1
ATOM 654 C CA . ASN A 1 88 ? 44.748 1.444 -27.129 1.00 79.81 88 ASN A CA 1
ATOM 655 C C . ASN A 1 88 ? 45.986 0.536 -27.112 1.00 79.81 88 ASN A C 1
ATOM 657 O O . ASN A 1 88 ? 46.996 0.893 -27.713 1.00 79.81 88 ASN A O 1
ATOM 661 N N . ARG A 1 89 ? 45.909 -0.660 -26.509 1.00 79.81 89 ARG A N 1
ATOM 662 C CA . ARG A 1 89 ? 47.015 -1.636 -26.540 1.00 79.81 89 ARG A CA 1
ATOM 663 C C . ARG A 1 89 ? 47.313 -2.138 -27.950 1.00 79.81 89 ARG A C 1
ATOM 665 O O . ARG A 1 89 ? 48.478 -2.211 -28.322 1.00 79.81 89 ARG A O 1
ATOM 672 N N . THR A 1 90 ? 46.297 -2.440 -28.759 1.00 74.00 90 THR A N 1
ATOM 673 C CA . THR A 1 90 ? 46.506 -2.934 -30.132 1.00 74.00 90 THR A CA 1
ATOM 674 C C . THR A 1 90 ? 47.129 -1.892 -31.055 1.00 74.00 90 THR A C 1
ATOM 676 O O . THR A 1 90 ? 47.852 -2.255 -31.975 1.00 74.00 90 THR A O 1
ATOM 679 N N . LYS A 1 91 ? 46.898 -0.598 -30.798 1.00 74.62 91 LYS A N 1
ATOM 680 C CA . LYS A 1 91 ? 47.547 0.503 -31.529 1.00 74.62 91 LYS A CA 1
ATOM 681 C C . LYS A 1 91 ? 49.009 0.729 -31.122 1.00 74.62 91 LYS A C 1
ATOM 683 O O . LYS A 1 91 ? 49.742 1.354 -31.878 1.00 74.62 91 LYS A O 1
ATOM 688 N N . MET A 1 92 ? 49.420 0.245 -29.947 1.00 67.00 92 MET A N 1
ATOM 689 C CA . MET A 1 92 ? 50.785 0.376 -29.417 1.00 67.00 92 MET A CA 1
ATOM 690 C C . MET A 1 92 ? 51.684 -0.829 -29.732 1.00 67.00 92 MET A C 1
ATOM 692 O O . MET A 1 92 ? 52.889 -0.754 -29.505 1.00 67.00 92 MET A O 1
ATOM 696 N N . LEU A 1 93 ? 51.132 -1.935 -30.245 1.00 64.88 93 LEU A N 1
ATOM 697 C CA . LEU A 1 93 ? 51.938 -3.066 -30.704 1.00 64.88 93 LEU A CA 1
ATOM 698 C C . LEU A 1 93 ? 52.680 -2.660 -31.993 1.00 64.88 93 LEU A C 1
ATOM 700 O O . LEU A 1 93 ? 52.022 -2.263 -32.960 1.00 64.88 93 LEU A O 1
ATOM 704 N N . PRO A 1 94 ? 54.024 -2.743 -32.042 1.00 67.56 94 PRO A N 1
ATOM 705 C CA . PRO A 1 94 ? 54.756 -2.486 -33.274 1.00 67.56 94 PRO A CA 1
ATOM 706 C C . PRO A 1 94 ? 54.323 -3.510 -34.327 1.00 67.56 94 PRO A C 1
ATOM 708 O O . PRO A 1 94 ? 54.214 -4.702 -34.035 1.00 67.56 94 PRO A O 1
ATOM 711 N N . LYS A 1 95 ? 54.055 -3.048 -35.554 1.00 65.50 95 LYS A N 1
ATOM 712 C CA . LYS A 1 95 ? 53.841 -3.939 -36.698 1.00 65.50 95 LYS A CA 1
ATOM 713 C C . LYS A 1 95 ? 55.156 -4.679 -36.946 1.00 65.50 95 LYS A C 1
ATOM 715 O O . LYS A 1 95 ? 56.058 -4.118 -37.558 1.00 65.50 95 LYS A O 1
ATOM 720 N N . LEU A 1 96 ? 55.276 -5.891 -36.409 1.00 58.69 96 LEU A N 1
ATOM 721 C CA . LEU A 1 96 ? 56.336 -6.822 -36.775 1.00 58.69 96 LEU A CA 1
ATOM 722 C C . LEU A 1 96 ? 56.077 -7.216 -38.233 1.00 58.69 96 LEU A C 1
ATOM 724 O O . LEU A 1 96 ? 55.141 -7.966 -38.515 1.00 58.69 96 LEU A O 1
ATOM 728 N N . GLY A 1 97 ? 56.822 -6.577 -39.133 1.00 53.59 97 GLY A N 1
ATOM 729 C CA . GLY A 1 97 ? 56.996 -6.982 -40.525 1.00 53.59 97 GLY A CA 1
ATOM 730 C C . GLY A 1 97 ? 58.211 -7.880 -40.659 1.00 53.59 97 GLY A C 1
ATOM 731 O O . GLY A 1 97 ? 59.135 -7.728 -39.827 1.00 53.59 97 GLY A O 1
#

pLDDT: mean 92.14, std 9.46, range [53.59, 98.81]

Secondary structure (DSSP, 8-state):
-HHHHHHHHHHHHHHHHHHHHHHHHHHHHHHHHHHHT--TTS-----TT-SSSTT--SHHHHHHHHHHHHHHHHHHHHHHHHHHHHHHHHHHS----

Mean predicted aligned error: 6.99 Å

Sequence (97 aa):
MLALDTQIKTNTDAIATNATSNTSIQTELDATQTGAGLGTDGAYTANGSTNYLTTVTSLTSADVHWIRKSKQILMYCNQCSKQHQYSNRTKMLPKLG

Organism: NCBI:txid53483

Solvent-accessible surface area (backbone atoms only — not comparable to full-atom values): 5599 Å² total; per-residue (Å²): 108,74,68,57,55,49,50,52,49,52,51,51,53,50,50,55,49,50,55,52,50,53,53,52,50,51,54,50,50,52,50,50,27,54,75,71,66,30,40,97,86,63,47,55,76,50,54,72,89,42,97,77,35,61,83,36,73,39,71,68,50,41,52,52,44,51,55,51,49,56,52,52,52,53,53,51,53,52,51,52,54,50,50,53,53,51,57,55,51,63,72,68,54,76,83,85,122